Protein AF-A0A7X3TRE5-F1 (afdb_monomer_lite)

Sequence (53 aa):
MVKVRCERNSPLDRREAGEQLAAATGSHLVQVLGNTLLLYRPNPNDLQIALPE

Secondary structure (DSSP, 8-state):
-EEEEPPTT-SS-HHHHHHHHHHHHT-EEEEEETTEEEEE---TT---SPPP-

Radius of gyration: 11.99 Å; chains: 1; bounding box: 25×20×33 Å

pLDDT: mean 92.44, std 6.87, range [69.38, 98.0]

Foldseek 3Di:
DDKDFADPPPPDDQVRVLVVVCVVVVWDFPDDDPRITDTDDADPVDRPDDDDD

Structure (mmCIF, N/CA/C/O backbone):
data_AF-A0A7X3TRE5-F1
#
_entry.id   AF-A0A7X3TRE5-F1
#
loop_
_atom_site.group_PDB
_atom_site.id
_atom_site.type_symbol
_atom_site.label_atom_id
_atom_site.label_alt_id
_atom_site.label_comp_id
_atom_site.label_asym_id
_atom_site.label_entity_id
_atom_site.label_seq_id
_atom_site.pdbx_PDB_ins_code
_atom_site.Cartn_x
_atom_site.Cartn_y
_atom_site.Cartn_z
_atom_site.occupancy
_atom_site.B_iso_or_equiv
_atom_site.auth_seq_id
_atom_site.auth_comp_id
_atom_site.auth_asym_id
_atom_site.auth_atom_id
_atom_site.pdbx_PDB_model_num
ATOM 1 N N . MET A 1 1 ? -7.835 0.682 3.921 1.00 91.12 1 MET A N 1
ATOM 2 C CA . MET A 1 1 ? -6.864 -0.009 3.036 1.00 91.12 1 MET A CA 1
ATOM 3 C C . MET A 1 1 ? -7.017 0.539 1.633 1.00 91.12 1 MET A C 1
ATOM 5 O O . MET A 1 1 ? -8.141 0.822 1.240 1.00 91.12 1 MET A O 1
ATOM 9 N N . VAL A 1 2 ? -5.921 0.690 0.893 1.00 94.94 2 VAL A N 1
ATOM 10 C CA . VAL A 1 2 ? -5.943 1.175 -0.494 1.00 94.94 2 VAL A CA 1
ATOM 11 C C . VAL A 1 2 ? -5.104 0.275 -1.398 1.00 94.94 2 VAL A C 1
ATOM 13 O O . VAL A 1 2 ? -4.127 -0.332 -0.957 1.00 94.94 2 VAL A O 1
ATOM 16 N N . LYS A 1 3 ? -5.499 0.188 -2.672 1.00 97.25 3 LYS A N 1
ATOM 17 C CA . LYS A 1 3 ? -4.751 -0.506 -3.726 1.00 97.25 3 LYS A CA 1
ATOM 18 C C . LYS A 1 3 ? -4.123 0.535 -4.639 1.00 97.25 3 LYS A C 1
ATOM 20 O O . LYS A 1 3 ? -4.843 1.319 -5.250 1.00 97.25 3 LYS A O 1
ATOM 25 N N . VAL A 1 4 ? -2.804 0.513 -4.755 1.00 97.00 4 VAL A N 1
ATOM 26 C CA . VAL A 1 4 ? -2.051 1.401 -5.644 1.00 97.00 4 VAL A CA 1
ATOM 27 C C . VAL A 1 4 ? -1.496 0.581 -6.797 1.00 97.00 4 VAL A C 1
ATOM 29 O O . VAL A 1 4 ? -0.880 -0.458 -6.583 1.00 97.00 4 VAL A O 1
ATOM 32 N N . ARG A 1 5 ? -1.717 1.021 -8.034 1.00 96.50 5 ARG A N 1
ATOM 33 C CA . ARG A 1 5 ? -1.103 0.401 -9.211 1.00 96.50 5 ARG A CA 1
ATOM 34 C C . ARG A 1 5 ? 0.264 1.036 -9.445 1.00 96.50 5 ARG A C 1
ATOM 36 O O . ARG A 1 5 ? 0.355 2.246 -9.606 1.00 96.50 5 ARG A O 1
ATOM 43 N N . CYS A 1 6 ? 1.309 0.218 -9.470 1.00 95.38 6 CYS A N 1
ATOM 44 C CA . CYS A 1 6 ? 2.637 0.625 -9.903 1.00 95.38 6 CYS A CA 1
ATOM 45 C C . CYS A 1 6 ? 2.734 0.430 -11.422 1.00 95.38 6 CYS A C 1
ATOM 47 O O . CYS A 1 6 ? 2.550 -0.683 -11.934 1.00 95.38 6 CYS A O 1
ATOM 49 N N . GLU A 1 7 ? 2.970 1.519 -12.148 1.00 95.31 7 GLU A N 1
ATOM 50 C CA . GLU A 1 7 ? 3.080 1.479 -13.603 1.00 95.31 7 GLU A CA 1
ATOM 51 C C . GLU A 1 7 ? 4.359 0.772 -14.057 1.00 95.31 7 GLU A C 1
ATOM 53 O O . GLU A 1 7 ? 5.376 0.770 -13.367 1.00 95.31 7 GLU A O 1
ATOM 58 N N . ARG A 1 8 ? 4.317 0.158 -15.247 1.00 89.94 8 ARG A N 1
ATOM 59 C CA . ARG A 1 8 ? 5.448 -0.638 -15.767 1.00 89.94 8 ARG A CA 1
ATOM 60 C C . ARG A 1 8 ? 6.708 0.189 -16.020 1.00 89.94 8 ARG A C 1
ATOM 62 O O . ARG A 1 8 ? 7.796 -0.363 -15.958 1.00 89.94 8 ARG A O 1
ATOM 69 N N . ASN A 1 9 ? 6.540 1.483 -16.282 1.00 93.38 9 ASN A N 1
ATOM 70 C CA . ASN A 1 9 ? 7.635 2.419 -16.527 1.00 93.38 9 ASN A CA 1
ATOM 71 C C . ASN A 1 9 ? 8.124 3.095 -15.236 1.00 93.38 9 ASN A C 1
ATOM 73 O O . ASN A 1 9 ? 8.868 4.070 -15.310 1.00 93.38 9 ASN A O 1
ATOM 77 N N . SER A 1 10 ? 7.681 2.624 -14.063 1.00 91.69 10 SER A N 1
ATOM 78 C CA . SER A 1 10 ? 8.239 3.068 -12.788 1.00 91.69 10 SER A CA 1
ATOM 79 C C . SER A 1 10 ? 9.759 2.866 -12.797 1.00 91.69 10 SER A C 1
ATOM 81 O O . SER A 1 10 ? 10.212 1.772 -13.136 1.00 91.69 10 SER A O 1
ATOM 83 N N . PRO A 1 11 ? 10.551 3.881 -12.411 1.00 93.62 11 PRO A N 1
ATOM 84 C CA . PRO A 1 11 ? 12.001 3.738 -12.291 1.00 93.62 11 PRO A CA 1
ATOM 85 C C . PRO A 1 11 ? 12.416 2.876 -11.088 1.00 93.62 11 PRO A C 1
ATOM 87 O O . PRO A 1 11 ? 13.584 2.520 -10.974 1.00 93.62 11 PRO A O 1
ATOM 90 N N . LEU A 1 12 ? 11.478 2.566 -10.189 1.00 94.44 12 LEU A N 1
ATOM 91 C CA . LEU A 1 12 ? 11.687 1.758 -8.988 1.00 94.44 12 LEU A CA 1
ATOM 92 C C . LEU A 1 12 ? 11.072 0.370 -9.156 1.00 94.44 12 LEU A C 1
ATOM 94 O O . LEU A 1 12 ? 9.998 0.252 -9.768 1.00 94.44 12 LEU A O 1
ATOM 98 N N . ASP A 1 13 ? 11.677 -0.649 -8.531 1.00 94.44 13 ASP A N 1
ATOM 99 C CA . ASP A 1 13 ? 10.985 -1.921 -8.340 1.00 94.44 13 ASP A CA 1
ATOM 100 C C . ASP A 1 13 ? 9.710 -1.707 -7.512 1.00 94.44 13 ASP A C 1
ATOM 102 O O . ASP A 1 13 ? 9.583 -0.793 -6.696 1.00 94.44 13 ASP A O 1
ATOM 106 N N . ARG A 1 14 ? 8.725 -2.574 -7.723 1.00 94.62 14 ARG A N 1
ATOM 107 C CA . ARG A 1 14 ? 7.411 -2.472 -7.082 1.00 94.62 14 ARG A CA 1
ATOM 108 C C . ARG A 1 14 ? 7.511 -2.546 -5.569 1.00 94.62 14 ARG A C 1
ATOM 110 O O . ARG A 1 14 ? 6.759 -1.858 -4.880 1.00 94.62 14 ARG A O 1
ATOM 117 N N . ARG A 1 15 ? 8.407 -3.389 -5.055 1.00 95.44 15 ARG A N 1
ATOM 118 C CA . ARG A 1 15 ? 8.613 -3.514 -3.619 1.00 95.44 15 ARG A CA 1
ATOM 119 C C . ARG A 1 15 ? 9.240 -2.245 -3.058 1.00 95.44 15 ARG A C 1
ATOM 121 O O . ARG A 1 15 ? 8.705 -1.708 -2.096 1.00 95.44 15 ARG A O 1
ATOM 128 N N . GLU A 1 16 ? 10.272 -1.723 -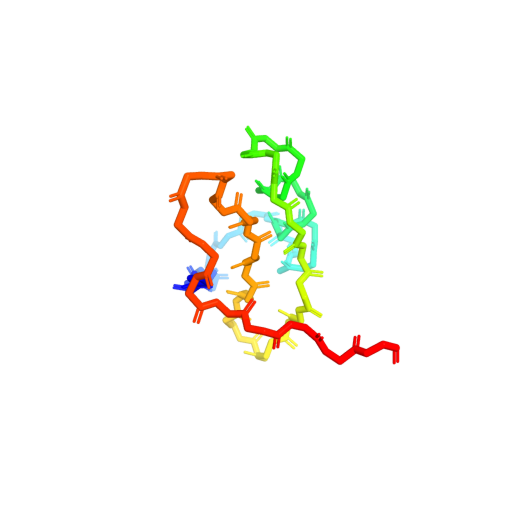3.714 1.00 97.00 16 GLU A N 1
ATOM 129 C CA . GLU A 1 16 ? 10.921 -0.465 -3.324 1.00 97.00 16 GLU A CA 1
ATOM 130 C C . GLU A 1 16 ? 9.933 0.708 -3.351 1.00 97.00 16 GLU A C 1
ATOM 132 O O . GLU A 1 16 ? 9.835 1.465 -2.388 1.00 97.00 16 GLU A O 1
ATOM 137 N N . ALA A 1 17 ? 9.130 0.827 -4.414 1.00 96.94 17 ALA A N 1
ATOM 138 C CA . ALA A 1 17 ? 8.084 1.840 -4.517 1.00 96.94 17 ALA A CA 1
ATOM 139 C C . ALA A 1 17 ? 7.047 1.701 -3.391 1.00 96.94 17 ALA A C 1
ATOM 141 O O . ALA A 1 17 ? 6.627 2.695 -2.803 1.00 96.94 17 ALA A O 1
ATOM 142 N N . GLY A 1 18 ? 6.642 0.470 -3.069 1.00 97.31 18 GLY A N 1
ATOM 143 C CA . GLY A 1 18 ? 5.725 0.187 -1.968 1.00 97.31 18 GLY A CA 1
ATOM 144 C C . GLY A 1 18 ? 6.290 0.565 -0.602 1.00 97.31 18 GLY A C 1
ATOM 145 O O . GLY A 1 18 ? 5.579 1.180 0.189 1.00 97.31 18 GLY A O 1
ATOM 146 N N . GLU A 1 19 ? 7.555 0.241 -0.336 1.00 97.88 19 GLU A N 1
ATOM 147 C CA . GLU A 1 19 ? 8.244 0.578 0.915 1.00 97.88 19 GLU A CA 1
ATOM 148 C C . GLU A 1 19 ? 8.417 2.099 1.061 1.00 97.88 19 GLU A C 1
ATOM 150 O O . GLU A 1 19 ? 8.120 2.652 2.123 1.00 97.88 19 GLU A O 1
ATOM 155 N N . GLN A 1 20 ? 8.781 2.803 -0.017 1.00 97.75 20 GLN A N 1
ATOM 156 C CA . GLN A 1 20 ? 8.869 4.267 -0.018 1.00 97.75 20 GLN A CA 1
ATOM 157 C C . GLN A 1 20 ? 7.504 4.933 0.198 1.00 97.75 20 GLN A C 1
ATOM 159 O O . GLN A 1 20 ? 7.393 5.863 0.998 1.00 97.75 20 GLN A O 1
ATOM 164 N N . LEU A 1 21 ? 6.447 4.449 -0.466 1.00 97.12 21 LEU A N 1
ATOM 165 C CA . LEU A 1 21 ? 5.083 4.950 -0.267 1.00 97.12 21 LEU A CA 1
ATOM 166 C C . LEU A 1 21 ? 4.593 4.711 1.163 1.00 97.12 21 LEU A C 1
ATOM 168 O O . LEU A 1 21 ? 3.979 5.601 1.755 1.00 97.12 21 LEU A O 1
ATOM 172 N N . ALA A 1 22 ? 4.868 3.532 1.723 1.00 97.75 22 ALA A N 1
ATOM 173 C CA . ALA A 1 22 ? 4.527 3.183 3.097 1.00 97.75 22 ALA A CA 1
ATOM 174 C C . ALA A 1 22 ? 5.174 4.161 4.087 1.00 97.75 22 ALA A C 1
ATOM 176 O O . ALA A 1 22 ? 4.468 4.821 4.854 1.00 97.75 22 ALA A O 1
ATOM 177 N N . ALA A 1 23 ? 6.493 4.347 3.979 1.00 98.00 23 ALA A N 1
ATOM 178 C CA . ALA A 1 23 ? 7.243 5.285 4.808 1.00 98.00 23 ALA A CA 1
ATOM 179 C C . ALA A 1 23 ? 6.734 6.731 4.664 1.00 98.00 23 ALA A C 1
ATOM 181 O O . ALA A 1 23 ? 6.457 7.390 5.665 1.00 98.00 23 ALA A O 1
ATOM 182 N N . ALA A 1 24 ? 6.538 7.210 3.432 1.00 97.81 24 ALA A N 1
ATOM 183 C CA . ALA A 1 24 ? 6.125 8.589 3.166 1.00 97.81 24 ALA A CA 1
ATOM 184 C C . ALA A 1 24 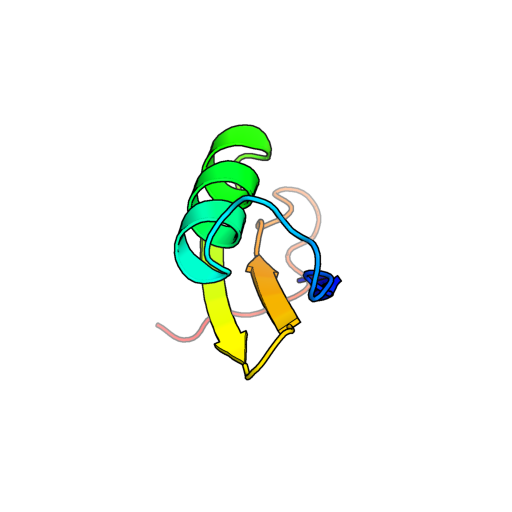? 4.700 8.914 3.653 1.00 97.81 24 ALA A C 1
ATOM 186 O O . ALA A 1 24 ? 4.388 10.070 3.930 1.00 97.81 24 ALA A O 1
ATOM 187 N N . THR A 1 25 ? 3.821 7.913 3.754 1.00 96.81 25 THR A N 1
ATOM 188 C CA . THR A 1 25 ? 2.407 8.108 4.130 1.00 96.81 25 THR A CA 1
ATOM 189 C C . THR A 1 25 ? 2.080 7.675 5.560 1.00 96.81 25 THR A C 1
ATOM 191 O O . THR A 1 25 ? 0.934 7.839 6.003 1.00 96.81 25 THR A O 1
ATOM 194 N N . GLY A 1 26 ? 3.060 7.126 6.285 1.00 96.00 26 GLY A N 1
ATOM 195 C CA . GLY A 1 26 ? 2.838 6.493 7.585 1.00 96.00 26 GLY A CA 1
ATOM 196 C C . GLY A 1 26 ? 1.892 5.297 7.476 1.00 96.00 26 GLY A C 1
ATOM 197 O O . GLY A 1 26 ? 1.011 5.125 8.315 1.00 96.00 26 GLY A O 1
ATOM 198 N N . SER A 1 27 ? 1.998 4.533 6.390 1.00 96.94 27 SER A N 1
ATOM 199 C CA . SER A 1 27 ? 1.215 3.323 6.155 1.00 96.94 27 SER A CA 1
ATOM 200 C C . SER A 1 27 ? 2.116 2.090 6.145 1.00 96.94 27 SER A C 1
ATOM 202 O O . SER A 1 27 ? 3.338 2.187 6.194 1.00 96.94 27 SER A O 1
ATOM 204 N N . HIS A 1 28 ? 1.507 0.913 6.101 1.00 96.19 28 HIS A N 1
ATOM 205 C CA . HIS A 1 28 ? 2.177 -0.374 6.017 1.00 96.19 28 HIS A CA 1
ATOM 206 C C . HIS A 1 28 ? 1.956 -0.979 4.635 1.00 96.19 28 HIS A C 1
ATOM 208 O O . HIS A 1 28 ? 0.814 -1.085 4.177 1.00 96.19 28 HIS A O 1
ATOM 2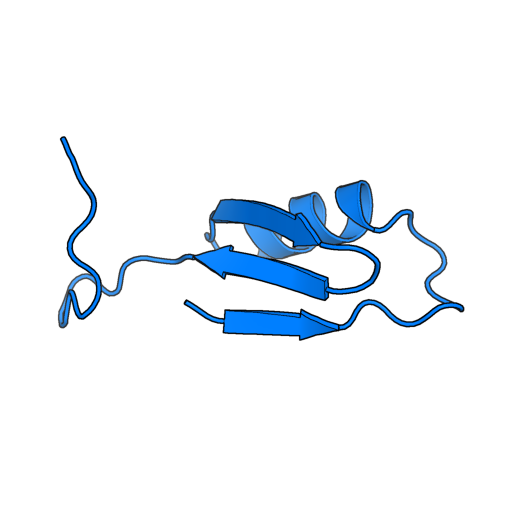14 N N . LEU A 1 29 ? 3.040 -1.414 3.989 1.00 97.12 29 LEU A N 1
ATOM 215 C CA . LEU A 1 29 ? 2.965 -2.265 2.807 1.00 97.12 29 LEU A CA 1
ATOM 216 C C . LEU A 1 29 ? 2.563 -3.674 3.248 1.00 97.12 29 LEU A C 1
ATOM 218 O O . LEU A 1 29 ? 3.371 -4.416 3.795 1.00 97.12 29 LEU A O 1
ATOM 222 N N . VAL A 1 30 ? 1.303 -4.028 3.014 1.00 96.06 30 VAL A N 1
ATOM 223 C CA . VAL A 1 30 ? 0.743 -5.329 3.402 1.00 96.06 30 VAL A CA 1
ATOM 224 C C . VAL A 1 30 ? 1.206 -6.410 2.434 1.00 96.06 30 VAL A C 1
ATOM 226 O O . VAL A 1 30 ? 1.617 -7.490 2.847 1.00 96.06 30 VAL A O 1
ATOM 229 N N . GLN A 1 31 ? 1.125 -6.130 1.131 1.00 96.75 31 GLN A N 1
ATOM 230 C CA . GLN A 1 31 ? 1.452 -7.106 0.100 1.00 96.75 31 GLN A CA 1
ATOM 231 C C . GLN A 1 31 ? 1.730 -6.440 -1.251 1.00 96.75 31 GLN A C 1
ATOM 233 O O . GLN A 1 31 ? 1.179 -5.386 -1.578 1.00 96.75 31 GLN A O 1
ATOM 238 N N . VAL A 1 32 ? 2.536 -7.113 -2.072 1.00 96.88 32 VAL A N 1
ATOM 239 C CA . VAL A 1 32 ? 2.716 -6.820 -3.498 1.00 96.88 32 VAL A CA 1
ATOM 240 C C . VAL A 1 32 ? 2.069 -7.947 -4.312 1.00 96.88 32 VAL A C 1
ATOM 242 O O . VAL A 1 32 ? 2.428 -9.112 -4.163 1.00 96.88 32 VAL A O 1
ATOM 245 N N . LEU A 1 33 ? 1.100 -7.604 -5.162 1.00 95.44 33 LEU A N 1
ATOM 246 C CA . LEU A 1 33 ? 0.342 -8.518 -6.023 1.00 95.44 33 LEU A CA 1
ATOM 247 C C . LEU A 1 33 ? 0.550 -8.138 -7.491 1.00 95.44 33 LEU A C 1
ATOM 249 O O . LEU A 1 33 ? -0.141 -7.265 -8.023 1.00 95.44 33 LEU A O 1
ATOM 253 N N . GLY A 1 34 ? 1.508 -8.778 -8.163 1.00 93.69 34 GLY A N 1
ATOM 254 C CA . GLY A 1 34 ? 1.878 -8.397 -9.527 1.00 93.69 34 GLY A CA 1
ATOM 255 C C . GLY A 1 34 ? 2.324 -6.934 -9.565 1.00 93.69 34 GLY A C 1
ATOM 256 O O . GLY A 1 34 ? 3.327 -6.592 -8.954 1.00 93.69 34 GLY A O 1
ATOM 257 N N . ASN A 1 35 ? 1.568 -6.064 -10.246 1.00 95.06 35 ASN A N 1
ATOM 258 C CA . ASN A 1 35 ? 1.808 -4.615 -10.290 1.00 95.06 35 ASN A CA 1
ATOM 259 C C . ASN A 1 35 ? 0.970 -3.789 -9.298 1.00 95.06 35 ASN A C 1
ATOM 261 O O . ASN A 1 35 ? 0.937 -2.566 -9.399 1.00 95.06 35 ASN A O 1
ATOM 265 N N . THR A 1 36 ? 0.262 -4.434 -8.374 1.00 97.06 36 THR A N 1
ATOM 266 C CA . THR A 1 36 ? -0.582 -3.761 -7.384 1.00 97.06 36 THR A CA 1
ATOM 267 C C . THR A 1 36 ? 0.055 -3.831 -6.000 1.00 97.06 36 THR A C 1
ATOM 269 O O . THR A 1 36 ? 0.432 -4.904 -5.539 1.00 97.06 36 THR A O 1
ATOM 272 N N . LEU A 1 37 ? 0.132 -2.690 -5.327 1.00 97.44 37 LEU A N 1
ATOM 273 C CA . LEU A 1 37 ? 0.616 -2.518 -3.963 1.00 97.44 37 LEU A CA 1
ATOM 274 C C . LEU A 1 37 ? -0.588 -2.365 -3.032 1.00 97.44 37 LEU A C 1
ATOM 276 O O . LEU A 1 37 ? -1.475 -1.545 -3.287 1.00 97.44 37 LEU A O 1
ATOM 280 N N . LEU A 1 38 ? -0.634 -3.154 -1.963 1.00 97.50 38 LEU A N 1
ATOM 281 C CA . LEU A 1 38 ? -1.636 -3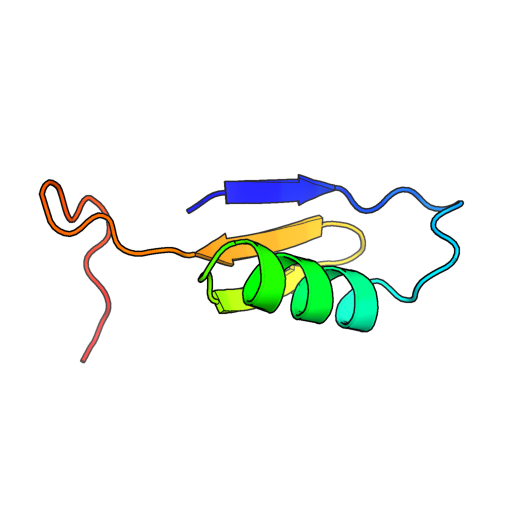.039 -0.906 1.00 97.50 38 LEU A CA 1
ATOM 282 C C . LEU A 1 38 ? -1.041 -2.261 0.264 1.00 97.50 38 LEU A C 1
ATOM 284 O O . LEU A 1 38 ? -0.118 -2.742 0.918 1.00 97.50 38 LEU A O 1
ATOM 288 N N . LEU A 1 39 ? -1.587 -1.073 0.530 1.00 97.06 39 LEU A N 1
ATOM 289 C CA . LEU A 1 39 ? -1.166 -0.213 1.635 1.00 97.06 39 LEU A CA 1
ATOM 290 C C . LEU A 1 39 ? -2.287 -0.096 2.670 1.00 97.06 39 LEU A C 1
ATOM 292 O O . LEU A 1 39 ? -3.465 0.110 2.341 1.00 97.06 39 LEU A O 1
ATOM 296 N N . TYR A 1 40 ? -1.919 -0.209 3.941 1.00 95.12 40 TYR A N 1
ATOM 297 C CA . TYR A 1 40 ? -2.833 -0.069 5.064 1.00 95.12 40 TYR A CA 1
ATOM 298 C C . TYR A 1 40 ? -2.334 0.982 6.045 1.00 95.12 40 TYR A C 1
ATOM 300 O O . TYR A 1 40 ? -1.209 0.920 6.521 1.00 95.12 40 TYR A O 1
ATOM 308 N N . ARG A 1 41 ? -3.205 1.928 6.385 1.00 93.12 41 ARG A N 1
ATOM 309 C CA . ARG A 1 41 ? -3.007 2.834 7.510 1.00 93.12 41 ARG A CA 1
ATOM 310 C C . ARG A 1 41 ? -4.265 2.792 8.371 1.00 93.12 41 ARG A C 1
ATOM 312 O O . ARG A 1 41 ? -5.339 3.046 7.814 1.00 93.12 41 ARG A O 1
ATOM 319 N N . PRO A 1 42 ? -4.163 2.467 9.669 1.00 90.00 42 PRO A N 1
ATOM 320 C CA . PRO A 1 42 ? -5.306 2.548 10.566 1.00 90.00 42 PRO A CA 1
ATOM 321 C C . PRO A 1 42 ? -5.761 4.007 10.674 1.00 90.00 42 PRO A C 1
ATOM 323 O O . PRO A 1 42 ? -4.939 4.918 10.778 1.00 90.00 42 PRO A O 1
ATOM 326 N N . ASN A 1 43 ? -7.072 4.236 10.627 1.00 88.12 43 ASN A N 1
ATOM 327 C CA . ASN A 1 43 ? -7.637 5.531 10.983 1.00 88.12 43 ASN A CA 1
ATOM 328 C C . ASN A 1 43 ? -7.976 5.494 12.483 1.00 88.12 43 ASN A C 1
ATOM 330 O O . ASN A 1 43 ? -8.811 4.679 12.871 1.00 88.12 43 ASN A O 1
ATOM 334 N N . PRO A 1 44 ? -7.355 6.340 13.325 1.00 84.00 44 PRO A N 1
ATOM 335 C CA . PRO A 1 44 ? -7.555 6.299 14.775 1.00 84.00 44 PRO A CA 1
ATOM 336 C C . PRO A 1 44 ? -8.987 6.642 15.202 1.00 84.00 44 PRO A C 1
ATOM 338 O O . PRO A 1 44 ? -9.414 6.223 16.271 1.00 84.00 44 PRO A O 1
ATOM 341 N N . ASN A 1 45 ? -9.731 7.379 14.371 1.00 85.38 45 ASN A N 1
ATOM 342 C CA . ASN A 1 45 ? -11.100 7.795 14.676 1.00 85.38 45 ASN A CA 1
ATOM 343 C C . ASN A 1 45 ? -12.156 6.836 14.106 1.00 85.38 45 ASN A C 1
ATOM 345 O O . ASN A 1 45 ? -13.322 6.942 14.469 1.00 85.38 45 ASN A O 1
ATOM 349 N N . A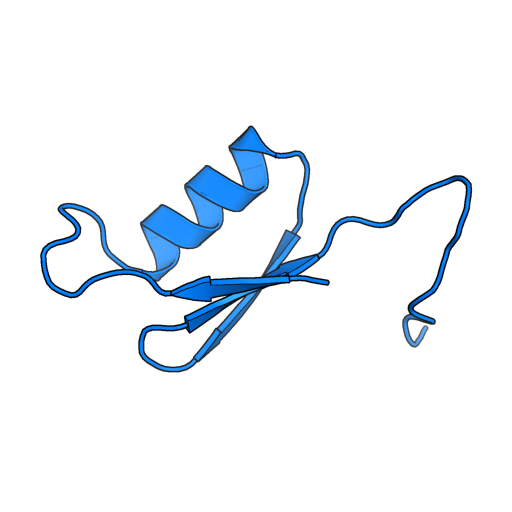SP A 1 46 ? -11.766 5.944 13.190 1.00 81.69 46 ASP A N 1
ATOM 350 C CA . ASP A 1 46 ? -12.688 5.049 12.489 1.00 81.69 46 ASP A CA 1
ATOM 351 C C . ASP A 1 46 ? -11.956 3.797 11.974 1.00 81.69 46 ASP A C 1
ATOM 353 O O . ASP A 1 46 ? -11.450 3.740 10.847 1.00 81.69 46 ASP A O 1
ATOM 357 N N . LEU A 1 47 ? -11.857 2.785 12.836 1.00 78.69 47 LEU A N 1
ATOM 358 C CA . LEU A 1 47 ? -11.232 1.501 12.521 1.00 78.69 47 LEU A CA 1
ATOM 359 C C . LEU A 1 47 ? -12.194 0.621 11.708 1.00 78.69 47 LEU A C 1
ATOM 361 O O . LEU A 1 47 ? -12.827 -0.288 12.233 1.00 78.69 47 LEU A O 1
ATOM 365 N N 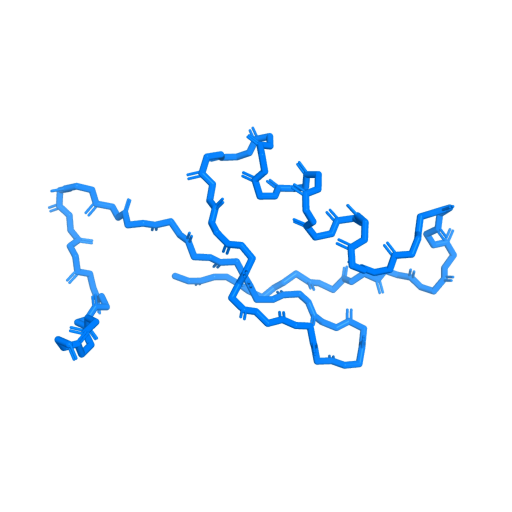. GLN A 1 48 ? -12.272 0.862 10.398 1.00 80.25 48 GLN A N 1
ATOM 366 C CA . GLN A 1 48 ? -13.132 0.073 9.499 1.00 80.25 48 GLN A CA 1
ATOM 367 C C . GLN A 1 48 ? -12.612 -1.342 9.194 1.00 80.25 48 GLN A C 1
ATOM 369 O O . GLN A 1 48 ? -13.327 -2.154 8.611 1.00 80.25 48 GLN A O 1
ATOM 374 N N . ILE A 1 49 ? -11.353 -1.641 9.525 1.00 82.12 49 ILE A N 1
ATOM 375 C CA . ILE A 1 49 ? -10.735 -2.947 9.277 1.00 82.12 49 ILE A CA 1
ATOM 376 C C . ILE A 1 49 ? -10.352 -3.542 10.627 1.00 82.12 49 ILE A C 1
ATOM 378 O O . ILE A 1 49 ? -9.452 -3.030 11.292 1.00 82.12 49 ILE A O 1
ATOM 382 N N . ALA A 1 50 ? -11.025 -4.628 11.008 1.00 78.81 50 ALA A N 1
ATOM 383 C CA . ALA A 1 50 ? -10.624 -5.451 12.140 1.00 78.81 50 ALA A CA 1
ATOM 384 C C . ALA A 1 50 ? -9.423 -6.310 11.722 1.00 78.81 50 ALA A C 1
ATOM 386 O O . ALA A 1 50 ? -9.521 -7.109 10.788 1.00 78.81 50 ALA A O 1
ATOM 387 N N . LEU A 1 51 ? -8.281 -6.108 12.377 1.00 76.75 51 LEU A N 1
ATOM 388 C CA . LEU A 1 51 ? -7.107 -6.957 12.195 1.00 76.75 51 LEU A CA 1
ATOM 389 C C . LEU A 1 51 ? -7.234 -8.186 13.110 1.00 76.75 51 LEU A C 1
ATOM 391 O O . LEU A 1 51 ? -7.691 -8.024 14.242 1.00 76.75 51 LEU A O 1
ATOM 395 N N . PRO A 1 52 ? -6.872 -9.393 12.639 1.00 77.50 52 PRO A N 1
ATOM 396 C CA . PRO A 1 52 ? -6.776 -10.561 13.510 1.00 77.50 52 PRO A CA 1
ATOM 397 C C . PRO A 1 52 ? -5.648 -10.373 14.540 1.00 77.50 52 PRO A C 1
ATOM 399 O O . PRO A 1 52 ? -4.680 -9.662 14.253 1.00 77.50 52 PRO A O 1
ATOM 402 N N . GLU A 1 53 ? -5.803 -10.989 15.718 1.00 69.38 53 GLU A N 1
ATOM 403 C CA . GLU A 1 53 ? -4.778 -11.037 16.779 1.00 69.38 53 GLU A CA 1
ATOM 404 C C . GLU A 1 53 ? -3.550 -11.870 16.384 1.00 69.38 53 GLU A C 1
ATOM 406 O O . GLU A 1 53 ? -3.719 -12.883 15.661 1.00 69.38 53 GLU A O 1
#